Protein AF-A0A2V8M1L9-F1 (afdb_monomer)

Solvent-accessible surface area (backbone atoms only — not comparable to full-atom values): 5975 Å² total; per-residue (Å²): 138,75,87,83,49,59,67,62,50,42,46,69,42,89,91,28,46,74,72,51,32,50,48,53,49,37,31,73,76,69,74,45,43,74,71,55,57,53,48,45,72,76,50,48,70,48,37,56,60,42,51,75,37,63,77,34,46,73,70,51,37,50,45,41,30,73,77,68,66,35,52,38,66,68,51,45,44,54,38,47,73,72,54,45,43,76,70,38,90,90,42,49,71,71,40,40,51,44,38,63,76,75,100

Foldseek 3Di:
DCPDQQLVVQCVPVPRDPVNSVQVVCCVPVVGDPVRVVVCVLQPVQLVVLCVQVLDDPVNSCCCCPPVVDRHPVSVQVCLVVVNQVVDPPRDPVSSVSRNVVD

pLDDT: mean 87.1, std 8.88, range [42.0, 94.06]

Mean predicted aligned error: 6.8 Å

Sequence (103 aa):
MVDQDGVAGLQEIPGVGKAIAGKIVELLEQGTFDAWEKLTAETPETVLDLLELPG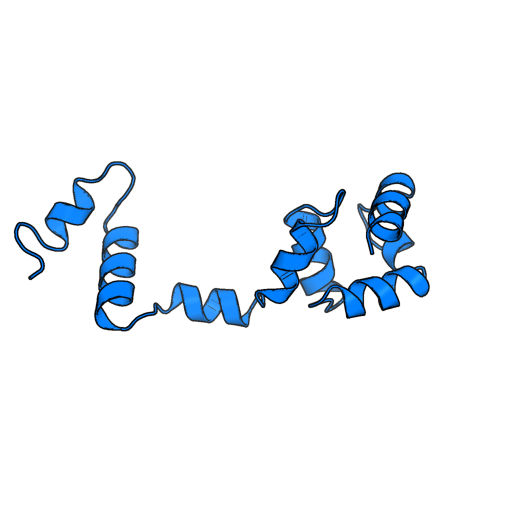VGPKTAAMLHQKFKIASLDELRKFAKGGGLEMVDGIGAKTAERIKRHL

Structure (mmCIF, N/CA/C/O backbone):
data_AF-A0A2V8M1L9-F1
#
_entry.id   AF-A0A2V8M1L9-F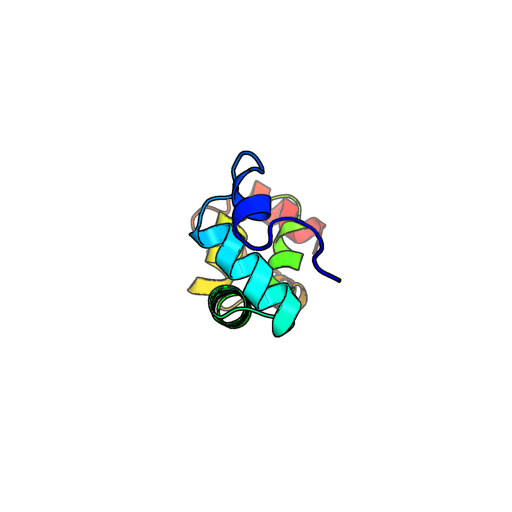1
#
loop_
_atom_site.group_PDB
_atom_site.id
_atom_site.type_symbol
_atom_site.label_atom_id
_atom_site.label_alt_id
_atom_site.label_comp_id
_atom_site.label_asym_id
_atom_site.label_entity_id
_atom_site.label_seq_id
_atom_site.pdbx_PDB_ins_code
_atom_site.Cartn_x
_atom_site.Cartn_y
_atom_site.Cartn_z
_atom_site.occupancy
_atom_site.B_iso_or_equiv
_atom_site.auth_seq_id
_atom_site.auth_comp_id
_atom_site.auth_asym_id
_atom_site.auth_atom_id
_atom_site.pdbx_PDB_model_num
ATOM 1 N N . MET A 1 1 ? -22.376 -11.003 22.589 1.00 42.00 1 MET A N 1
ATOM 2 C CA . MET A 1 1 ? -21.376 -11.138 23.664 1.00 42.00 1 MET A CA 1
ATOM 3 C C . MET A 1 1 ? -20.150 -10.341 23.233 1.00 42.00 1 MET A C 1
ATOM 5 O O . MET A 1 1 ? -19.287 -10.871 22.547 1.00 42.00 1 MET A O 1
ATOM 9 N N . VAL A 1 2 ? -20.162 -9.035 23.517 1.00 43.91 2 VAL A N 1
ATOM 10 C CA . VAL A 1 2 ? -18.980 -8.151 23.491 1.00 43.91 2 VAL A CA 1
ATOM 11 C C . VAL A 1 2 ? -18.848 -7.673 24.936 1.00 43.91 2 VAL A C 1
ATOM 13 O O . VAL A 1 2 ? -19.168 -6.542 25.282 1.00 43.91 2 VAL A O 1
ATOM 16 N N . ASP A 1 3 ? -18.562 -8.619 25.823 1.00 49.62 3 ASP A N 1
ATOM 17 C CA . ASP A 1 3 ? -18.608 -8.408 27.264 1.00 49.62 3 ASP A CA 1
ATOM 18 C C . ASP A 1 3 ? -17.236 -7.933 27.743 1.00 49.62 3 ASP A C 1
ATOM 20 O O . ASP A 1 3 ? -16.311 -8.729 27.872 1.00 49.62 3 ASP A O 1
ATOM 24 N N . GLN A 1 4 ? -17.092 -6.617 27.925 1.00 56.09 4 GLN A N 1
ATOM 25 C CA . GLN A 1 4 ? -17.113 -5.980 29.256 1.00 56.09 4 GLN A CA 1
ATOM 26 C C . GLN A 1 4 ? -16.936 -4.448 29.168 1.00 56.09 4 GLN A C 1
ATOM 28 O O . GLN A 1 4 ? -17.505 -3.762 30.004 1.00 56.09 4 GLN A O 1
ATOM 33 N N . ASP A 1 5 ? -16.347 -3.895 28.093 1.00 64.56 5 ASP A N 1
ATOM 34 C CA . ASP A 1 5 ? -16.129 -2.431 27.972 1.00 64.56 5 ASP A CA 1
ATOM 35 C C . ASP A 1 5 ? -16.367 -1.826 26.564 1.00 64.56 5 ASP A C 1
ATOM 37 O O . ASP A 1 5 ? -16.144 -0.633 26.336 1.00 64.56 5 ASP A O 1
ATOM 41 N N . GLY A 1 6 ? -16.835 -2.611 25.584 1.00 79.62 6 GLY A N 1
ATOM 42 C CA . GLY A 1 6 ? -17.155 -2.122 24.231 1.00 79.62 6 GLY A CA 1
ATOM 43 C C . GLY A 1 6 ? -16.008 -1.342 23.562 1.00 79.62 6 GLY A C 1
ATOM 44 O O . GLY A 1 6 ? -14.850 -1.753 23.597 1.00 79.62 6 GLY A O 1
ATOM 45 N N . VAL A 1 7 ? -16.313 -0.188 22.955 1.00 81.88 7 VAL A N 1
ATOM 46 C CA . VAL A 1 7 ? -15.302 0.706 22.346 1.00 81.88 7 VAL A CA 1
ATOM 47 C C . VAL A 1 7 ? -14.276 1.208 23.367 1.00 81.88 7 VAL A C 1
ATOM 49 O O . VAL A 1 7 ? -13.131 1.452 22.989 1.00 81.88 7 VAL A O 1
ATOM 52 N N . ALA A 1 8 ? -14.657 1.368 24.639 1.00 84.00 8 ALA A N 1
ATOM 53 C CA . ALA A 1 8 ? -13.739 1.833 25.676 1.00 84.00 8 ALA A CA 1
ATOM 54 C C . ALA A 1 8 ? -12.656 0.783 25.960 1.00 84.00 8 ALA A C 1
ATOM 56 O O . ALA A 1 8 ? -11.481 1.133 25.976 1.00 84.00 8 ALA A O 1
ATOM 57 N N . GLY A 1 9 ? -13.026 -0.499 26.030 1.00 88.81 9 GLY A N 1
ATOM 58 C CA . GLY A 1 9 ? -12.065 -1.597 26.189 1.00 88.81 9 GLY A CA 1
ATOM 59 C C . GLY A 1 9 ? -11.095 -1.717 25.012 1.00 88.81 9 GLY A C 1
ATOM 60 O O . GLY A 1 9 ? -9.906 -1.957 25.200 1.00 88.81 9 GLY A O 1
ATOM 61 N N . LEU A 1 10 ? -11.563 -1.462 23.781 1.00 88.31 10 LEU A N 1
ATOM 62 C CA . LEU A 1 10 ? -10.668 -1.398 22.618 1.00 88.31 10 LEU A CA 1
ATOM 63 C C . LEU A 1 10 ? -9.622 -0.286 22.761 1.00 88.31 10 LEU A C 1
ATOM 65 O O . LEU A 1 10 ? -8.489 -0.464 22.326 1.00 88.31 10 LEU A O 1
ATOM 69 N N . GLN A 1 11 ? -9.985 0.846 23.366 1.00 89.88 11 GLN A N 1
ATOM 70 C CA . GLN A 1 11 ? -9.089 1.993 23.536 1.00 89.88 11 GLN A CA 1
ATOM 71 C C . GLN A 1 11 ? -8.049 1.811 24.648 1.00 89.88 11 GLN A C 1
ATOM 73 O O . GLN A 1 11 ? -7.084 2.572 24.698 1.00 89.88 11 GLN A O 1
ATOM 78 N N . GLU A 1 12 ? -8.203 0.809 25.514 1.00 92.19 12 GLU A N 1
ATOM 79 C CA . GLU A 1 12 ? -7.177 0.454 26.499 1.00 92.19 12 GLU A CA 1
ATOM 80 C C . GLU A 1 12 ? -5.989 -0.284 25.864 1.00 92.19 12 GLU A C 1
ATOM 82 O O . GLU A 1 12 ? -4.903 -0.336 26.445 1.00 92.19 12 GLU A O 1
ATOM 87 N N . ILE A 1 13 ? -6.159 -0.824 24.650 1.00 92.62 13 ILE A N 1
ATOM 88 C CA . ILE A 1 13 ? -5.086 -1.500 23.920 1.00 92.62 13 ILE A CA 1
ATOM 89 C C . ILE A 1 13 ? -4.054 -0.453 23.462 1.00 92.62 13 ILE A C 1
ATOM 91 O O . ILE A 1 13 ? -4.393 0.458 22.696 1.00 92.62 13 ILE A O 1
ATOM 95 N N . PRO A 1 14 ? -2.768 -0.580 23.849 1.00 93.38 14 PRO A N 1
ATOM 96 C CA . PRO A 1 14 ? -1.727 0.338 23.406 1.00 93.38 14 PRO A CA 1
ATOM 97 C C . PRO A 1 14 ? -1.662 0.431 21.877 1.00 93.38 14 PRO A C 1
ATOM 99 O O . PRO A 1 14 ? -1.503 -0.570 21.182 1.00 93.38 14 PRO A O 1
ATOM 102 N N . GLY A 1 15 ? -1.775 1.652 21.352 1.00 92.00 15 GLY A N 1
ATOM 103 C CA . GLY A 1 15 ? -1.797 1.916 19.910 1.00 92.00 15 GLY A CA 1
ATOM 104 C C . GLY A 1 15 ? -3.191 1.920 19.275 1.00 92.00 15 GLY A C 1
ATOM 105 O O . GLY A 1 15 ? -3.303 2.310 18.114 1.00 92.00 15 GLY A O 1
ATOM 106 N N . VAL A 1 16 ? -4.256 1.579 20.009 1.00 93.12 16 VAL A N 1
ATOM 107 C CA . VAL A 1 16 ? -5.644 1.627 19.524 1.00 93.12 16 VAL A CA 1
ATOM 108 C C . VAL A 1 16 ? -6.331 2.897 20.027 1.00 93.12 16 VAL A C 1
ATOM 110 O O . VAL A 1 16 ? -6.875 2.967 21.119 1.00 93.12 16 VAL A O 1
ATOM 113 N N . GLY A 1 17 ? -6.316 3.942 19.201 1.00 91.62 17 GLY A N 1
ATOM 114 C CA . GLY A 1 17 ? -7.092 5.159 19.457 1.00 91.62 17 GLY A CA 1
ATOM 115 C C . GLY A 1 17 ? -8.533 5.064 18.947 1.00 91.62 17 GLY A C 1
ATOM 116 O O . GLY A 1 17 ? -8.918 4.099 18.285 1.00 91.62 17 GLY A O 1
ATOM 117 N N . LYS A 1 18 ? -9.312 6.136 19.146 1.00 91.31 18 LYS A N 1
ATOM 118 C CA . LYS A 1 18 ? -10.713 6.251 18.687 1.00 91.31 18 LYS A CA 1
ATOM 119 C C . LYS A 1 18 ? -10.921 5.843 17.222 1.00 91.31 18 LYS A C 1
ATOM 121 O O . LYS A 1 18 ? -11.900 5.177 16.910 1.00 91.31 18 LYS A O 1
ATOM 126 N N . ALA A 1 19 ? -9.997 6.218 16.336 1.00 91.88 19 ALA A N 1
ATOM 127 C CA . ALA A 1 19 ? -10.088 5.903 14.911 1.00 91.88 19 ALA A CA 1
ATOM 128 C C . ALA A 1 19 ? -9.924 4.404 14.607 1.00 91.88 19 ALA A C 1
ATOM 130 O O . ALA A 1 19 ? -10.599 3.884 13.726 1.00 91.88 19 ALA A O 1
ATOM 131 N N . ILE A 1 20 ? -9.031 3.710 15.319 1.00 92.75 20 ILE A N 1
ATOM 132 C CA . ILE A 1 20 ? -8.802 2.272 15.122 1.00 92.75 20 ILE A CA 1
ATOM 133 C C . ILE A 1 20 ? -9.926 1.484 15.792 1.00 92.75 20 ILE A C 1
ATOM 135 O O . ILE A 1 20 ? -10.478 0.585 15.171 1.00 92.75 20 ILE A O 1
ATOM 139 N N . ALA A 1 21 ? -10.332 1.880 17.003 1.00 93.50 21 ALA A N 1
ATOM 140 C CA . ALA A 1 21 ? -11.465 1.276 17.696 1.00 93.50 21 ALA A CA 1
ATOM 141 C C . ALA A 1 21 ? -12.761 1.364 16.868 1.00 93.50 21 ALA A C 1
ATOM 143 O O . ALA A 1 21 ? -13.477 0.375 16.764 1.00 9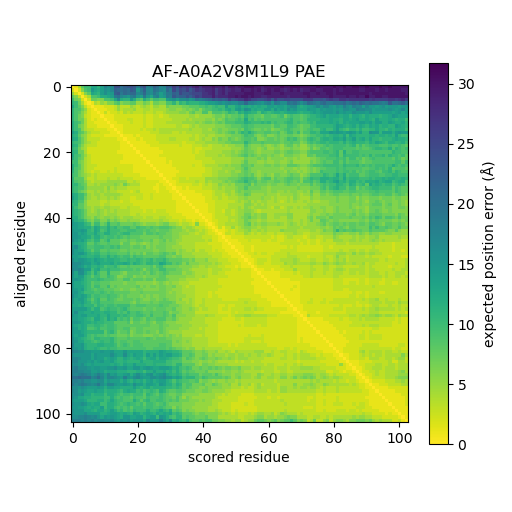3.50 21 ALA A O 1
ATOM 144 N N . GLY A 1 22 ? -13.023 2.508 16.220 1.00 91.50 22 GLY A N 1
ATOM 145 C CA . GLY A 1 22 ? -14.165 2.668 15.312 1.00 91.50 22 GLY A CA 1
ATOM 146 C C . GLY A 1 22 ? -14.131 1.687 14.138 1.00 91.50 22 GLY A C 1
ATOM 147 O O . GLY A 1 22 ? -15.097 0.967 13.923 1.00 91.50 22 GLY A O 1
ATOM 148 N N . LYS A 1 23 ? -12.984 1.572 13.454 1.00 92.62 23 LYS A N 1
ATOM 149 C CA . LYS A 1 23 ? -12.810 0.612 12.349 1.00 92.62 23 LYS A CA 1
ATOM 150 C C . LYS A 1 23 ? -12.963 -0.842 12.792 1.00 92.62 23 LYS A C 1
ATOM 152 O O . LYS A 1 23 ? -13.480 -1.648 12.033 1.00 92.62 23 LYS A O 1
ATOM 157 N N . ILE A 1 24 ? -12.505 -1.188 13.999 1.00 92.12 24 ILE A N 1
ATOM 158 C CA . ILE A 1 24 ? -12.676 -2.537 14.555 1.00 92.12 24 ILE A CA 1
ATOM 159 C C . ILE A 1 24 ? -14.164 -2.838 14.763 1.00 92.12 24 ILE A C 1
ATOM 161 O O . ILE A 1 24 ? -14.602 -3.932 14.427 1.00 92.12 24 ILE A O 1
ATOM 165 N N . VAL A 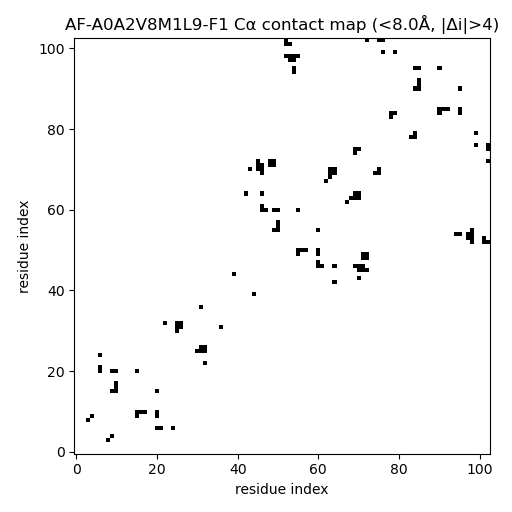1 25 ? -14.943 -1.884 15.279 1.00 91.88 25 VAL A N 1
ATOM 166 C CA . VAL A 1 25 ? -16.394 -2.061 15.444 1.00 91.88 25 VAL A CA 1
ATOM 167 C C . VAL A 1 25 ? -17.093 -2.206 14.096 1.00 91.88 25 VAL A C 1
ATOM 169 O O . VAL A 1 25 ? -17.809 -3.184 13.913 1.00 91.88 25 VAL A O 1
ATOM 172 N N . GLU A 1 26 ? -16.828 -1.310 13.139 1.00 91.56 26 GLU A N 1
ATOM 173 C CA . GLU A 1 26 ? -17.377 -1.404 11.775 1.00 91.56 26 GLU A CA 1
ATOM 174 C C . GLU A 1 26 ? -17.059 -2.770 11.146 1.00 91.56 26 GLU A C 1
ATOM 176 O O . GLU A 1 26 ? -17.949 -3.452 10.640 1.00 91.56 26 GLU A O 1
ATOM 181 N N . LEU A 1 27 ? -15.814 -3.236 11.288 1.00 92.94 27 LEU A N 1
ATOM 182 C CA . LEU A 1 27 ? -15.390 -4.546 10.802 1.00 92.94 27 LEU A CA 1
ATOM 183 C C . LEU A 1 27 ? -16.150 -5.704 11.473 1.00 92.94 27 LEU A C 1
ATOM 185 O O . LEU A 1 27 ? -16.507 -6.662 10.793 1.00 92.94 27 LEU A O 1
ATOM 189 N N . LEU A 1 28 ? -16.401 -5.640 12.784 1.00 91.62 28 LEU A N 1
ATOM 190 C CA . LEU A 1 28 ? -17.136 -6.681 13.515 1.00 91.62 28 LEU A CA 1
ATOM 191 C C . LEU A 1 28 ? -18.636 -6.692 13.185 1.00 91.62 28 LEU A C 1
ATOM 193 O O . LEU A 1 28 ? -19.245 -7.760 13.179 1.00 91.62 28 LEU A O 1
ATOM 197 N N . GLU A 1 29 ? -19.232 -5.526 12.932 1.00 91.44 29 GLU A N 1
ATOM 198 C CA . GLU A 1 29 ? -20.668 -5.382 12.669 1.00 91.44 29 GLU A CA 1
ATOM 199 C C . GLU A 1 29 ? -21.027 -5.614 11.198 1.00 91.44 29 GLU A C 1
ATOM 201 O O . GLU A 1 29 ? -22.034 -6.254 10.895 1.00 91.44 29 GLU A O 1
ATOM 206 N N . GLN A 1 30 ? -20.212 -5.092 10.282 1.00 92.56 30 GLN A N 1
ATOM 207 C CA . GLN A 1 30 ? -20.499 -5.044 8.846 1.00 92.56 30 GLN A CA 1
ATOM 208 C C . GLN A 1 30 ? -19.615 -5.998 8.032 1.00 92.56 30 GLN A C 1
ATOM 210 O O . GLN A 1 30 ? -19.890 -6.235 6.858 1.00 92.56 30 GLN A O 1
ATOM 215 N N . GLY A 1 31 ? -18.546 -6.536 8.627 1.00 93.56 31 GLY A N 1
ATOM 216 C CA . GLY A 1 31 ? -17.546 -7.350 7.931 1.00 93.56 31 GLY A CA 1
ATOM 217 C C . GLY A 1 31 ? -16.553 -6.541 7.086 1.00 93.56 31 GLY A C 1
ATOM 218 O O . GLY A 1 31 ? -15.661 -7.127 6.478 1.00 93.56 31 GLY A O 1
ATOM 219 N N . THR A 1 32 ? -16.684 -5.211 7.040 1.00 93.62 32 THR A N 1
ATOM 220 C CA . THR A 1 32 ? -15.834 -4.292 6.266 1.00 93.62 32 THR A CA 1
ATOM 221 C C . THR A 1 32 ? -15.885 -2.877 6.862 1.00 93.62 32 THR A C 1
ATOM 223 O O . THR A 1 32 ? -16.618 -2.637 7.816 1.00 93.62 32 THR A O 1
ATOM 226 N N . PHE A 1 33 ? -15.105 -1.942 6.316 1.00 94.06 33 PHE A N 1
ATOM 227 C CA . PHE A 1 33 ? -15.166 -0.516 6.650 1.00 94.06 33 PHE A CA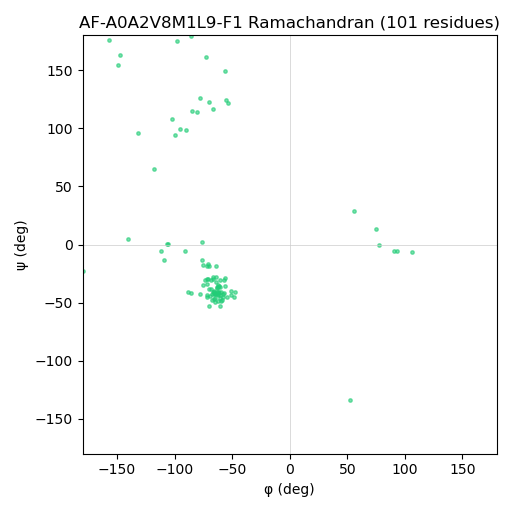 1
ATOM 228 C C . PHE A 1 33 ? -14.775 0.352 5.446 1.00 94.06 33 PHE A C 1
ATOM 230 O O . PHE A 1 33 ? -13.981 -0.056 4.599 1.00 94.06 33 PHE A O 1
ATOM 237 N N . ASP A 1 34 ? -15.255 1.594 5.405 1.00 90.94 34 ASP A N 1
ATOM 238 C CA . ASP A 1 34 ? -15.095 2.531 4.279 1.00 90.94 34 ASP A CA 1
ATOM 239 C C . ASP A 1 34 ? -13.658 2.647 3.748 1.00 90.94 34 ASP A C 1
ATOM 241 O O . ASP A 1 34 ? -13.404 2.693 2.543 1.00 90.94 34 ASP A O 1
ATOM 245 N N . ALA A 1 35 ? -12.691 2.759 4.663 1.00 89.94 35 ALA A N 1
ATOM 246 C CA . ALA A 1 35 ? -11.292 2.912 4.284 1.00 89.94 35 ALA A CA 1
ATOM 247 C C . ALA A 1 35 ? -10.707 1.620 3.689 1.00 89.94 35 ALA A C 1
ATOM 249 O O . ALA A 1 35 ? -9.823 1.711 2.845 1.00 89.94 35 ALA A O 1
ATOM 250 N N . TRP A 1 36 ? -11.196 0.443 4.092 1.00 91.25 36 TRP A N 1
ATOM 251 C CA . TRP A 1 36 ? -10.808 -0.835 3.492 1.00 91.25 36 TRP A CA 1
ATOM 252 C C . TRP A 1 36 ? -11.323 -0.934 2.060 1.00 91.25 36 TRP A C 1
ATOM 254 O O . TRP A 1 36 ? -10.545 -1.217 1.152 1.00 91.25 36 TRP A O 1
ATOM 264 N N . GLU A 1 37 ? -12.601 -0.622 1.840 1.00 91.31 37 GLU A N 1
ATOM 265 C CA . GLU A 1 37 ? -13.211 -0.693 0.508 1.00 91.31 37 GLU A CA 1
ATOM 266 C C . GLU A 1 37 ? -12.548 0.272 -0.477 1.00 91.31 37 GLU A C 1
ATOM 268 O O . GLU A 1 37 ? -12.222 -0.108 -1.600 1.00 91.31 37 GLU A O 1
ATOM 273 N N . LYS A 1 38 ? -12.271 1.508 -0.046 1.00 90.44 38 LYS A N 1
ATOM 274 C CA . LYS A 1 38 ? -11.578 2.498 -0.886 1.00 90.44 38 LYS A CA 1
ATOM 275 C C . LYS A 1 38 ? -10.169 2.030 -1.253 1.00 90.44 38 LYS A C 1
ATOM 277 O O . LYS A 1 38 ? -9.819 2.020 -2.429 1.00 90.44 38 LYS A O 1
ATOM 282 N N . LEU A 1 39 ? -9.386 1.577 -0.271 1.00 87.81 39 LEU A N 1
ATOM 283 C CA . LEU A 1 39 ? -8.002 1.157 -0.507 1.00 87.81 39 LEU A CA 1
ATOM 284 C C . LEU A 1 39 ? -7.902 -0.102 -1.373 1.00 87.81 39 LEU A C 1
ATOM 286 O O . LEU A 1 39 ? -7.044 -0.158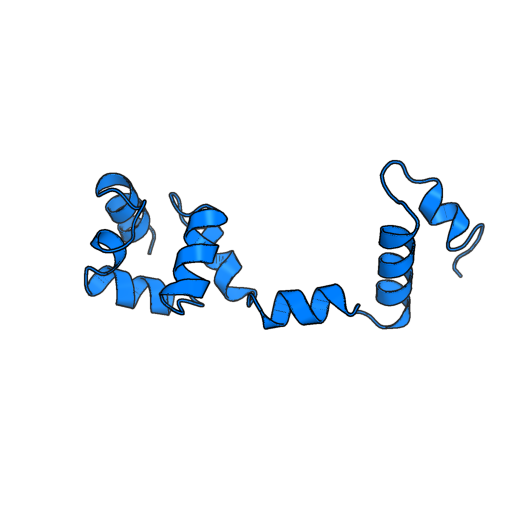 -2.250 1.00 87.81 39 LEU A O 1
ATOM 290 N N . THR A 1 40 ? -8.772 -1.089 -1.155 1.00 85.06 40 THR A N 1
ATOM 291 C CA . THR A 1 40 ? -8.784 -2.328 -1.953 1.00 85.06 40 THR A CA 1
ATOM 292 C C . THR A 1 40 ? -9.305 -2.106 -3.372 1.00 85.06 40 THR A C 1
ATOM 294 O O . THR A 1 40 ? -8.840 -2.767 -4.299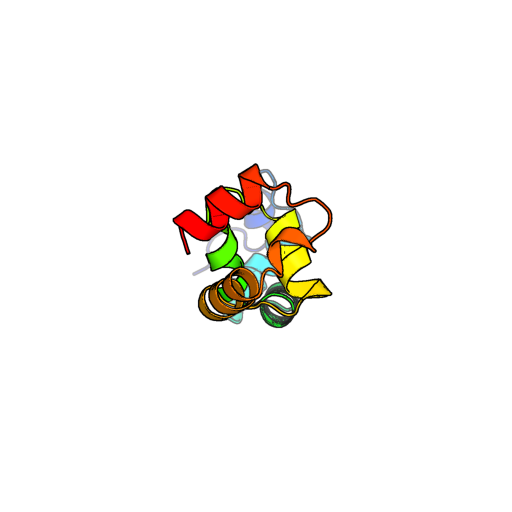 1.00 85.06 40 THR A O 1
ATOM 297 N N . ALA A 1 41 ? -10.200 -1.133 -3.578 1.00 85.00 41 ALA A N 1
ATOM 298 C CA . ALA A 1 41 ? -10.601 -0.701 -4.915 1.00 85.00 41 ALA A CA 1
ATOM 299 C C . ALA A 1 41 ? -9.475 0.050 -5.651 1.00 85.00 41 ALA A C 1
ATOM 301 O O . ALA A 1 41 ? -9.303 -0.120 -6.857 1.00 85.00 41 ALA A O 1
ATOM 302 N N . GLU A 1 42 ? -8.707 0.882 -4.941 1.00 84.25 42 GLU A N 1
ATOM 303 C CA . GLU A 1 42 ? -7.588 1.637 -5.516 1.00 84.25 42 GLU A CA 1
ATOM 304 C C . GLU A 1 42 ? -6.347 0.776 -5.775 1.00 84.25 42 GLU A C 1
ATOM 306 O O . GLU A 1 42 ? -5.605 1.038 -6.720 1.00 84.25 42 GLU A O 1
ATOM 311 N N . THR A 1 43 ? -6.084 -0.214 -4.923 1.00 84.25 43 THR A N 1
ATOM 312 C CA . THR A 1 43 ? -4.950 -1.139 -5.035 1.00 84.25 43 THR A CA 1
ATOM 313 C C . THR A 1 43 ? -5.463 -2.568 -4.869 1.00 84.25 43 THR A C 1
ATOM 315 O O . THR A 1 43 ? -5.603 -3.035 -3.737 1.00 84.25 43 THR A O 1
ATOM 318 N N . PRO A 1 44 ? -5.733 -3.269 -5.986 1.00 81.50 44 PRO A N 1
ATOM 319 C CA . PRO A 1 44 ? -6.165 -4.659 -5.952 1.00 81.50 44 PRO A CA 1
ATOM 320 C C . PRO A 1 44 ? -5.166 -5.546 -5.207 1.00 81.50 44 PRO A C 1
ATOM 322 O O . PRO A 1 44 ? -3.957 -5.321 -5.283 1.00 81.50 44 PRO A O 1
ATOM 325 N N . GLU A 1 45 ? -5.649 -6.605 -4.556 1.00 81.62 45 GLU A N 1
ATOM 326 C CA . GLU A 1 45 ? -4.789 -7.563 -3.842 1.00 81.62 45 GLU A CA 1
ATOM 327 C C . GLU A 1 45 ? -3.730 -8.193 -4.755 1.00 81.62 45 GLU A C 1
ATOM 329 O O . GLU A 1 45 ? -2.607 -8.422 -4.327 1.00 81.62 45 GLU A O 1
ATOM 334 N N . THR A 1 46 ? -4.023 -8.345 -6.046 1.00 84.50 46 THR A N 1
ATOM 335 C CA . THR A 1 46 ? -3.076 -8.849 -7.051 1.00 84.50 46 THR A CA 1
ATOM 336 C C . THR A 1 46 ? -1.852 -7.940 -7.259 1.00 84.50 46 THR A C 1
ATOM 338 O O . THR A 1 46 ? -0.822 -8.371 -7.778 1.00 84.50 46 THR A O 1
ATOM 341 N N . VAL A 1 47 ? -1.922 -6.670 -6.838 1.00 86.25 47 VAL A N 1
ATOM 342 C CA . VAL A 1 47 ? -0.758 -5.767 -6.776 1.00 86.25 47 VAL A CA 1
ATOM 343 C C . VAL A 1 47 ? 0.161 -6.148 -5.615 1.00 86.25 47 VAL A C 1
ATOM 345 O O . VAL A 1 47 ? 1.373 -5.942 -5.702 1.00 86.25 47 VAL A O 1
ATOM 348 N N . LEU A 1 48 ? -0.390 -6.703 -4.533 1.00 87.19 48 LEU A N 1
ATOM 349 C CA . LEU A 1 48 ? 0.389 -7.170 -3.388 1.00 87.19 48 LEU A CA 1
ATOM 350 C C . LEU A 1 48 ? 1.225 -8.399 -3.752 1.00 87.19 48 LEU A C 1
ATOM 352 O O . LEU A 1 48 ? 2.348 -8.495 -3.264 1.00 87.19 48 LEU A O 1
ATOM 356 N N . ASP A 1 49 ? 0.769 -9.241 -4.686 1.00 89.44 49 ASP A N 1
ATOM 357 C CA . ASP A 1 49 ? 1.557 -10.361 -5.235 1.00 89.44 49 ASP A CA 1
ATOM 358 C C . ASP A 1 49 ? 2.894 -9.883 -5.826 1.00 89.44 49 ASP A C 1
ATOM 360 O O . ASP A 1 49 ? 3.906 -10.584 -5.801 1.00 89.44 49 ASP A O 1
ATOM 364 N N . LEU A 1 50 ? 2.949 -8.640 -6.324 1.00 88.19 50 LEU A N 1
ATOM 365 C CA . LEU A 1 50 ? 4.193 -8.064 -6.833 1.00 88.19 50 LEU A CA 1
ATOM 366 C C . LEU A 1 50 ? 5.248 -7.913 -5.729 1.00 88.19 50 LEU A C 1
ATOM 368 O O . LEU A 1 50 ? 6.437 -7.943 -6.036 1.00 88.19 50 LEU A O 1
ATOM 372 N N . LEU A 1 51 ? 4.843 -7.744 -4.465 1.00 88.94 51 LEU A N 1
ATOM 373 C CA . LEU A 1 51 ? 5.747 -7.594 -3.317 1.00 88.94 51 LEU A CA 1
ATOM 374 C C . LEU A 1 51 ? 6.479 -8.891 -2.968 1.00 88.94 51 LEU A C 1
ATOM 376 O O . LEU A 1 51 ? 7.511 -8.838 -2.299 1.00 88.94 51 LEU A O 1
ATOM 380 N N . GLU A 1 52 ? 5.984 -10.039 -3.431 1.00 88.19 52 GLU A N 1
ATOM 381 C CA . GLU A 1 52 ? 6.670 -11.322 -3.264 1.00 88.19 52 GLU A CA 1
ATOM 382 C C . GLU A 1 52 ? 7.920 -11.417 -4.153 1.00 88.19 52 GLU A C 1
ATOM 384 O O . GLU A 1 52 ? 8.827 -12.215 -3.894 1.00 88.19 52 GLU A O 1
ATOM 389 N N . LEU A 1 53 ? 8.020 -10.569 -5.185 1.00 88.00 53 LEU A N 1
ATOM 390 C CA . LEU A 1 53 ? 9.146 -10.580 -6.105 1.00 88.00 53 LEU A CA 1
ATOM 391 C C . LEU A 1 53 ? 10.385 -9.900 -5.500 1.00 88.00 53 LEU A C 1
ATOM 393 O O . LEU A 1 53 ? 10.368 -8.715 -5.145 1.00 88.00 53 LEU A O 1
ATOM 397 N N . PRO A 1 54 ? 11.542 -10.582 -5.478 1.00 84.81 54 PRO A N 1
ATOM 398 C CA . PRO A 1 54 ? 12.762 -10.007 -4.939 1.00 84.81 54 PRO A CA 1
ATOM 399 C C . PRO A 1 54 ? 13.245 -8.833 -5.797 1.00 84.81 54 PRO A C 1
ATOM 401 O O . PRO A 1 54 ? 13.669 -8.994 -6.941 1.00 84.81 54 PRO A O 1
ATOM 404 N N . GLY A 1 55 ? 13.271 -7.645 -5.193 1.00 83.94 55 GLY A N 1
ATOM 405 C CA . GLY A 1 55 ? 13.602 -6.389 -5.874 1.00 83.94 55 GLY A CA 1
ATOM 406 C C . GLY A 1 55 ? 12.389 -5.493 -6.132 1.00 83.94 55 GLY A C 1
ATOM 407 O O . GLY A 1 55 ? 12.575 -4.342 -6.528 1.00 83.94 55 GLY A O 1
ATOM 408 N N . VAL A 1 56 ? 11.177 -5.974 -5.846 1.00 88.69 56 VAL A N 1
ATOM 409 C CA . VAL A 1 56 ? 9.955 -5.170 -5.831 1.00 88.69 56 VAL A CA 1
ATOM 410 C C . VAL A 1 56 ? 9.586 -4.862 -4.382 1.00 88.69 56 VAL A C 1
ATOM 412 O O . VAL A 1 56 ? 9.173 -5.726 -3.624 1.00 88.69 56 VAL A O 1
ATOM 415 N N . GLY A 1 57 ? 9.772 -3.605 -3.980 1.00 87.38 57 GLY A N 1
ATOM 416 C CA . GLY A 1 57 ? 9.257 -3.099 -2.705 1.00 87.38 57 GLY A CA 1
ATOM 417 C C . GLY A 1 57 ? 7.932 -2.347 -2.881 1.00 87.38 57 GLY A C 1
ATOM 418 O O . GLY A 1 57 ? 7.550 -2.059 -4.020 1.00 87.38 57 GLY A O 1
ATOM 419 N N . PRO A 1 58 ? 7.288 -1.908 -1.781 1.00 88.69 58 PRO A N 1
ATOM 420 C CA . PRO A 1 58 ? 6.012 -1.182 -1.815 1.00 88.69 58 PRO A CA 1
ATOM 421 C C . PRO A 1 58 ? 6.004 0.016 -2.767 1.00 88.69 58 PRO A C 1
ATOM 423 O O . PRO A 1 58 ? 5.060 0.220 -3.523 1.00 88.69 58 PRO A O 1
ATOM 426 N N . LYS A 1 59 ? 7.105 0.774 -2.807 1.00 87.44 59 LYS A N 1
ATO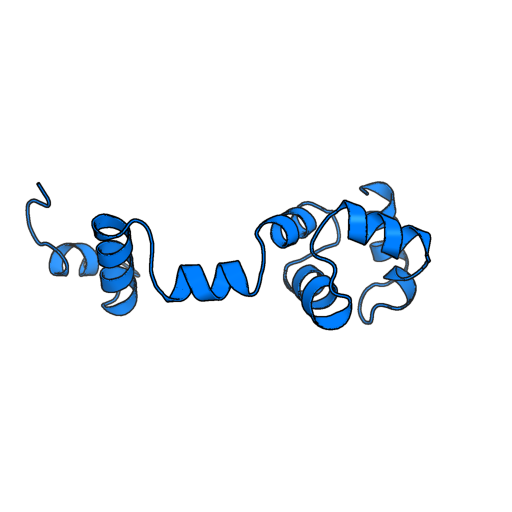M 427 C CA . LYS A 1 59 ? 7.255 1.923 -3.707 1.00 87.44 59 LYS A CA 1
ATOM 428 C C . LYS A 1 59 ? 7.283 1.518 -5.185 1.00 87.44 59 LYS A C 1
ATOM 430 O O . LYS A 1 59 ? 6.703 2.209 -6.017 1.00 87.44 59 LYS A O 1
ATOM 435 N N . THR A 1 60 ? 7.965 0.422 -5.509 1.00 88.50 60 THR A N 1
ATOM 436 C CA . THR A 1 60 ? 8.072 -0.084 -6.883 1.00 88.50 60 THR A CA 1
ATOM 437 C C . THR A 1 60 ? 6.748 -0.688 -7.333 1.00 88.50 60 THR A C 1
ATOM 439 O O . THR A 1 60 ? 6.291 -0.357 -8.420 1.00 88.50 60 THR A O 1
ATOM 442 N N . ALA A 1 61 ? 6.097 -1.496 -6.490 1.00 89.62 61 ALA A N 1
ATOM 443 C CA . ALA A 1 61 ? 4.774 -2.052 -6.775 1.00 89.62 61 ALA A CA 1
ATOM 444 C C . ALA A 1 61 ? 3.740 -0.939 -7.011 1.00 89.62 61 ALA A C 1
ATOM 446 O O . ALA A 1 61 ? 3.070 -0.931 -8.042 1.00 89.62 61 ALA A O 1
ATOM 447 N N . ALA A 1 62 ? 3.698 0.069 -6.130 1.00 88.31 62 ALA A N 1
ATOM 448 C CA . ALA A 1 62 ? 2.828 1.230 -6.301 1.00 88.31 62 ALA A CA 1
ATOM 449 C C . ALA A 1 62 ? 3.123 1.988 -7.604 1.00 88.31 62 ALA A C 1
ATOM 451 O O . ALA A 1 62 ? 2.200 2.394 -8.302 1.00 88.31 62 ALA A O 1
ATOM 452 N N . MET A 1 63 ? 4.396 2.153 -7.976 1.00 89.12 63 MET A N 1
ATOM 453 C CA . MET A 1 63 ? 4.766 2.803 -9.235 1.00 89.12 63 MET A CA 1
ATOM 454 C C . MET A 1 63 ? 4.316 1.998 -10.461 1.00 89.12 63 MET A C 1
ATOM 456 O O . MET A 1 63 ? 3.747 2.578 -11.387 1.00 89.12 63 MET A O 1
ATOM 460 N N . LEU A 1 64 ? 4.562 0.684 -10.468 1.00 89.75 64 LEU A N 1
ATOM 461 C CA . LEU A 1 64 ? 4.144 -0.232 -11.535 1.00 89.75 64 LEU A CA 1
ATOM 462 C C . LEU A 1 64 ? 2.622 -0.193 -11.713 1.00 89.75 64 LEU A C 1
ATOM 464 O O . LEU A 1 64 ? 2.133 -0.071 -12.837 1.00 89.75 64 LEU A O 1
ATOM 468 N N . HIS A 1 65 ? 1.880 -0.180 -10.608 1.00 91.00 65 HIS A N 1
ATOM 469 C CA . HIS A 1 65 ? 0.430 -0.085 -10.644 1.00 91.00 65 HIS A CA 1
ATOM 470 C C . HIS A 1 65 ? -0.068 1.292 -11.100 1.00 91.00 65 HIS A C 1
ATOM 472 O O . HIS A 1 65 ? -0.831 1.406 -12.056 1.00 91.00 65 HIS A O 1
ATOM 478 N N . GLN A 1 66 ? 0.392 2.375 -10.475 1.00 88.56 66 GLN A N 1
ATOM 479 C CA . GLN A 1 66 ? -0.147 3.710 -10.737 1.00 88.56 66 GLN A CA 1
ATOM 480 C C . GLN A 1 66 ? 0.216 4.233 -12.131 1.00 88.56 66 GLN A C 1
ATOM 482 O O . GLN A 1 66 ? -0.662 4.769 -12.816 1.00 88.56 66 GLN A O 1
ATOM 487 N N . LYS A 1 67 ? 1.482 4.070 -12.553 1.00 89.69 67 LYS A N 1
ATOM 488 C CA . LYS A 1 67 ? 1.997 4.612 -13.823 1.00 89.69 67 LYS A CA 1
ATOM 489 C C . LYS A 1 67 ? 1.804 3.667 -15.003 1.00 89.69 67 LYS A C 1
ATOM 491 O O . LYS A 1 67 ? 1.475 4.131 -16.088 1.00 89.69 67 LYS A O 1
ATOM 496 N N . PHE A 1 68 ? 2.019 2.369 -14.797 1.00 90.06 68 PHE A N 1
ATOM 497 C CA . PHE A 1 68 ? 2.024 1.381 -15.880 1.00 90.06 68 PHE A CA 1
ATOM 498 C C . PHE A 1 68 ? 0.780 0.486 -15.879 1.00 90.06 68 PHE A C 1
ATOM 500 O O . PHE A 1 68 ? 0.653 -0.360 -16.758 1.00 90.06 68 PHE A O 1
ATOM 507 N N . LYS A 1 69 ? -0.149 0.698 -14.930 1.00 89.94 69 LYS A N 1
ATOM 508 C CA . LYS A 1 69 ? -1.410 -0.053 -14.788 1.00 89.94 69 LYS A CA 1
ATOM 509 C C . LYS A 1 69 ? -1.208 -1.561 -14.672 1.00 89.94 69 LYS A C 1
ATOM 511 O O . LYS A 1 69 ? -2.085 -2.331 -15.035 1.00 89.94 69 LYS A O 1
ATOM 516 N N . ILE A 1 70 ? -0.063 -1.966 -14.126 1.00 91.19 70 ILE A N 1
ATOM 517 C CA . ILE A 1 70 ? 0.243 -3.366 -13.850 1.00 91.19 70 ILE A CA 1
ATOM 518 C C . ILE A 1 70 ? -0.441 -3.736 -12.539 1.00 91.19 70 ILE A C 1
ATOM 520 O O . ILE A 1 70 ? -0.118 -3.196 -11.480 1.00 91.19 70 ILE A O 1
ATOM 524 N N . ALA A 1 71 ? -1.407 -4.634 -12.620 1.00 88.06 71 ALA A N 1
ATOM 525 C CA . ALA A 1 71 ? -2.178 -5.128 -11.496 1.00 88.06 71 ALA A CA 1
ATOM 526 C C . ALA A 1 71 ? -1.894 -6.601 -11.185 1.00 88.06 71 ALA A C 1
ATOM 528 O O . ALA A 1 71 ? -2.415 -7.088 -10.197 1.00 88.06 71 ALA A O 1
ATOM 529 N N . SER A 1 72 ? -1.094 -7.316 -11.984 1.00 90.44 72 SER A N 1
ATOM 530 C CA . SER A 1 72 ? -0.828 -8.749 -11.781 1.00 90.44 72 SER A CA 1
ATOM 531 C C . SER A 1 72 ? 0.579 -9.178 -12.208 1.00 90.44 72 SER A C 1
ATOM 533 O O . SER A 1 72 ? 1.249 -8.500 -12.996 1.00 90.44 72 SER A O 1
ATOM 535 N N . LEU A 1 73 ? 1.013 -10.355 -11.738 1.00 90.56 73 LEU A N 1
ATOM 536 C CA . LEU A 1 73 ? 2.278 -10.977 -12.151 1.00 90.56 73 LEU A CA 1
ATOM 537 C C . LEU A 1 73 ? 2.326 -11.270 -13.659 1.00 90.56 73 LEU A C 1
ATOM 539 O O . LEU A 1 73 ? 3.367 -11.084 -14.288 1.00 90.56 73 LEU A O 1
ATOM 543 N N . ASP A 1 74 ? 1.206 -11.667 -14.266 1.00 91.00 74 ASP A N 1
ATOM 544 C CA . ASP A 1 74 ? 1.124 -11.921 -15.710 1.00 91.00 74 ASP A CA 1
ATOM 545 C C . ASP A 1 74 ? 1.330 -10.651 -16.542 1.00 91.00 74 ASP A C 1
ATOM 547 O O . ASP A 1 74 ? 2.044 -10.658 -17.553 1.00 91.00 74 ASP A O 1
ATOM 551 N N . GLU A 1 75 ? 0.730 -9.539 -16.121 1.00 92.31 75 GLU A N 1
ATOM 552 C CA . GLU A 1 75 ? 0.946 -8.235 -16.750 1.00 92.31 75 GLU A CA 1
ATOM 553 C C . GLU A 1 75 ? 2.388 -7.772 -16.571 1.00 92.31 75 GLU A C 1
ATOM 555 O O . GLU A 1 75 ? 3.013 -7.331 -17.540 1.00 92.31 75 GLU A O 1
ATOM 560 N N . LEU A 1 76 ? 2.956 -7.958 -15.376 1.00 92.06 76 LEU A N 1
ATOM 561 C CA . LEU A 1 76 ? 4.356 -7.647 -15.115 1.00 92.06 76 LEU A CA 1
ATOM 562 C C . LEU A 1 76 ? 5.292 -8.488 -15.994 1.00 92.06 76 LEU A C 1
ATOM 564 O O . LEU A 1 76 ? 6.252 -7.960 -16.556 1.00 92.06 76 LEU A O 1
ATOM 568 N N . ARG A 1 77 ? 4.994 -9.775 -16.190 1.00 92.00 77 ARG A N 1
ATOM 569 C CA . ARG A 1 77 ? 5.746 -10.678 -17.072 1.00 92.00 77 ARG A CA 1
ATOM 570 C C . ARG A 1 77 ? 5.699 -10.220 -18.528 1.00 92.00 77 ARG A C 1
ATOM 572 O O . ARG A 1 77 ? 6.731 -10.233 -19.203 1.00 92.00 77 ARG A O 1
ATOM 579 N N . LYS A 1 78 ? 4.537 -9.789 -19.027 1.00 93.19 78 LYS A N 1
ATOM 580 C CA . LYS A 1 78 ? 4.404 -9.215 -20.381 1.00 93.19 78 LYS A CA 1
ATOM 581 C C . LYS A 1 78 ? 5.184 -7.907 -20.509 1.00 93.19 78 LYS A C 1
ATOM 583 O O . LYS A 1 78 ? 5.949 -7.745 -21.459 1.00 93.19 78 LYS A O 1
ATOM 588 N N . PHE A 1 79 ? 5.049 -7.021 -19.527 1.00 92.88 79 PHE A N 1
ATOM 589 C CA . PHE A 1 79 ? 5.755 -5.744 -19.474 1.00 92.88 79 PHE A CA 1
ATOM 590 C C . PHE A 1 79 ? 7.280 -5.931 -19.454 1.00 92.88 79 PHE A C 1
ATOM 592 O O . PHE A 1 79 ? 8.007 -5.290 -20.214 1.00 92.88 79 PHE A O 1
ATOM 599 N N . ALA A 1 80 ? 7.769 -6.885 -18.661 1.00 91.62 80 ALA A N 1
ATOM 600 C CA . ALA A 1 80 ? 9.181 -7.233 -18.568 1.00 91.62 80 ALA A CA 1
ATOM 601 C C . ALA A 1 80 ? 9.740 -7.834 -19.867 1.00 91.62 80 ALA A C 1
ATOM 603 O O . ALA A 1 80 ? 10.861 -7.499 -20.257 1.00 91.62 80 ALA A O 1
ATOM 604 N N . LYS A 1 81 ? 8.970 -8.692 -20.554 1.00 89.62 81 LYS A N 1
ATOM 605 C CA . LYS A 1 81 ? 9.345 -9.255 -21.865 1.00 89.62 81 LYS A CA 1
ATOM 606 C C . LYS A 1 81 ? 9.446 -8.186 -22.952 1.00 89.62 81 LYS A C 1
ATOM 608 O O . LYS A 1 81 ? 10.286 -8.311 -23.835 1.00 89.62 81 LYS A O 1
ATOM 613 N N . GLY A 1 82 ? 8.628 -7.139 -22.868 1.00 88.25 82 GLY A N 1
ATOM 614 C CA . GLY A 1 82 ? 8.683 -5.985 -23.768 1.00 88.25 82 GLY A CA 1
ATOM 615 C C . GLY A 1 82 ? 9.824 -5.001 -23.485 1.00 88.25 82 GLY A C 1
ATOM 616 O O . GLY A 1 82 ? 9.893 -3.974 -24.149 1.00 88.25 82 GLY A O 1
ATOM 617 N N . GLY A 1 83 ? 10.691 -5.269 -22.498 1.00 87.31 83 GLY A N 1
ATOM 618 C CA . GLY A 1 83 ? 11.754 -4.344 -22.083 1.00 87.31 83 GLY A CA 1
ATOM 619 C C . GLY A 1 83 ? 11.254 -3.144 -21.269 1.00 87.31 83 GLY A C 1
ATOM 620 O O . GLY A 1 83 ? 11.985 -2.174 -21.087 1.00 87.31 83 GLY A O 1
ATOM 621 N N . GLY A 1 84 ? 10.009 -3.188 -20.781 1.00 88.12 84 GLY A N 1
ATOM 622 C CA . GLY A 1 84 ? 9.399 -2.078 -20.053 1.00 88.12 84 GLY A CA 1
ATOM 623 C C . GLY A 1 84 ? 10.061 -1.802 -18.704 1.00 88.12 84 GLY A C 1
ATOM 624 O O . GLY A 1 84 ? 10.113 -0.652 -18.284 1.00 88.12 84 GLY A O 1
ATOM 625 N N . LEU A 1 85 ? 10.621 -2.826 -18.043 1.00 88.31 85 LEU A N 1
ATOM 626 C CA . LEU A 1 85 ? 11.279 -2.677 -16.736 1.00 88.31 85 LEU A CA 1
ATOM 627 C C . LEU A 1 85 ? 12.494 -1.747 -16.791 1.00 88.31 85 LEU A C 1
ATOM 629 O O . LEU A 1 85 ? 12.737 -1.012 -15.839 1.00 88.31 85 LEU A O 1
ATOM 633 N N . GLU A 1 86 ? 13.232 -1.757 -17.897 1.00 86.75 86 GLU A N 1
ATOM 634 C CA . GLU A 1 86 ? 14.385 -0.886 -18.129 1.00 86.75 86 GLU A CA 1
ATOM 635 C C . GLU A 1 86 ? 14.001 0.583 -18.348 1.00 86.75 86 GLU A C 1
ATOM 637 O O . GLU A 1 86 ? 14.850 1.462 -18.217 1.00 86.75 86 GLU A O 1
ATOM 642 N N . MET A 1 87 ? 12.728 0.854 -18.655 1.00 84.31 87 MET A N 1
ATOM 643 C CA . MET A 1 87 ? 12.181 2.204 -18.814 1.00 84.31 87 MET A CA 1
ATOM 644 C C . MET A 1 87 ? 11.603 2.765 -17.506 1.00 84.31 87 MET A C 1
ATOM 646 O O . MET A 1 87 ? 11.166 3.914 -17.470 1.00 84.31 87 MET A O 1
ATOM 650 N N . VAL A 1 88 ? 11.557 1.966 -16.434 1.00 86.31 88 VAL A N 1
ATOM 651 C CA . VAL A 1 88 ? 10.992 2.394 -15.152 1.00 86.31 88 VAL A CA 1
ATOM 652 C C . VAL A 1 88 ? 12.044 3.139 -14.336 1.00 86.31 88 VAL A C 1
ATOM 654 O O . VAL A 1 88 ? 13.018 2.551 -13.861 1.00 86.31 88 VAL A O 1
ATOM 657 N N . ASP A 1 89 ? 11.800 4.428 -14.094 1.00 82.06 89 ASP A N 1
ATOM 658 C CA . ASP A 1 89 ? 12.635 5.248 -13.216 1.00 82.06 89 ASP A CA 1
ATOM 659 C C . ASP A 1 89 ? 12.801 4.603 -11.832 1.00 82.06 89 ASP A C 1
ATOM 661 O O . ASP A 1 89 ? 11.837 4.369 -11.101 1.00 82.06 89 ASP A O 1
ATOM 665 N N . GLY A 1 90 ? 14.049 4.338 -11.445 1.00 81.50 90 GLY A N 1
ATOM 666 C CA . GLY A 1 90 ? 14.383 3.703 -10.168 1.00 81.50 90 GLY A CA 1
ATOM 667 C C . GLY A 1 90 ? 14.523 2.178 -10.218 1.00 81.50 90 GLY A C 1
ATOM 668 O O . GLY A 1 90 ? 14.981 1.597 -9.233 1.00 81.50 90 GLY A O 1
ATOM 669 N N . ILE A 1 91 ? 14.227 1.526 -11.349 1.00 86.75 91 ILE A N 1
ATOM 670 C CA . ILE A 1 91 ? 14.604 0.127 -11.592 1.00 86.75 91 ILE A CA 1
ATOM 671 C C . ILE A 1 91 ? 15.919 0.101 -12.379 1.00 86.75 91 ILE A C 1
ATOM 673 O O . ILE A 1 91 ? 15.959 0.258 -13.593 1.00 86.75 91 ILE A O 1
ATOM 677 N N . GLY A 1 92 ? 17.030 -0.116 -11.674 1.00 86.50 92 GLY A N 1
ATOM 678 C CA . GLY A 1 92 ? 18.325 -0.345 -12.321 1.00 86.50 92 GLY A CA 1
ATOM 679 C C . GLY A 1 92 ? 18.413 -1.730 -12.974 1.00 86.50 92 GLY A C 1
ATOM 680 O O . GLY A 1 92 ? 17.698 -2.653 -12.583 1.00 86.50 92 GLY A O 1
ATOM 681 N N . ALA A 1 93 ? 19.362 -1.912 -13.899 1.00 87.12 93 ALA A N 1
ATOM 682 C CA . ALA A 1 93 ? 19.549 -3.163 -14.649 1.00 87.12 93 ALA A CA 1
ATOM 683 C C . ALA A 1 93 ? 19.621 -4.419 -13.755 1.00 87.12 93 ALA A C 1
ATOM 685 O O . ALA A 1 93 ? 18.948 -5.410 -14.018 1.00 87.12 93 ALA A O 1
ATOM 686 N N . LYS A 1 94 ? 20.356 -4.355 -12.633 1.00 87.50 94 LYS A N 1
ATOM 687 C CA . LYS A 1 94 ? 20.451 -5.470 -11.670 1.00 87.50 94 LYS A CA 1
ATOM 688 C C . LYS A 1 94 ? 19.107 -5.820 -11.026 1.00 87.50 94 LYS A C 1
ATOM 690 O O . LYS A 1 94 ? 18.830 -6.989 -10.771 1.00 87.50 94 LYS A O 1
ATOM 695 N N . THR A 1 95 ? 18.286 -4.815 -10.732 1.00 88.00 95 THR A N 1
ATOM 696 C CA . THR A 1 95 ? 16.950 -5.017 -10.160 1.00 88.00 95 THR A CA 1
ATOM 697 C C . THR A 1 95 ? 16.009 -5.584 -11.216 1.00 88.00 95 THR A C 1
ATOM 699 O O . THR A 1 95 ? 15.315 -6.554 -10.932 1.00 88.00 95 THR A O 1
ATOM 702 N N . ALA A 1 96 ? 16.048 -5.061 -12.445 1.00 89.50 96 ALA A N 1
ATOM 703 C CA . ALA A 1 96 ? 15.274 -5.595 -13.563 1.00 89.50 96 ALA A CA 1
ATOM 704 C C . ALA A 1 96 ? 15.601 -7.074 -13.827 1.00 89.50 96 ALA A C 1
ATOM 706 O O . ALA A 1 96 ? 14.686 -7.882 -13.960 1.00 89.50 96 ALA A O 1
ATOM 707 N N . GLU A 1 97 ? 16.880 -7.460 -13.833 1.00 90.12 97 GLU A N 1
ATOM 708 C CA . GLU A 1 97 ? 17.280 -8.866 -13.979 1.00 90.12 97 GLU A CA 1
ATOM 709 C C . GLU A 1 97 ? 16.798 -9.748 -12.823 1.00 90.12 97 GLU A C 1
ATOM 711 O O . GLU A 1 97 ? 16.341 -10.870 -13.051 1.00 90.12 97 GLU A O 1
ATOM 716 N N . ARG A 1 98 ? 16.874 -9.256 -11.577 1.00 89.31 98 ARG A N 1
ATOM 717 C CA . ARG A 1 98 ? 16.348 -9.987 -10.413 1.00 89.31 98 ARG A CA 1
ATOM 718 C C . ARG A 1 98 ? 14.853 -10.232 -10.542 1.00 89.31 98 ARG A C 1
ATOM 720 O O . ARG A 1 98 ? 14.431 -11.364 -10.333 1.00 89.31 98 ARG A O 1
ATOM 727 N N . ILE A 1 99 ? 14.092 -9.214 -10.932 1.00 89.44 99 ILE A N 1
ATOM 728 C CA . ILE A 1 99 ? 12.651 -9.322 -11.166 1.00 89.44 99 ILE A CA 1
ATOM 729 C C . ILE A 1 99 ? 12.384 -10.345 -12.278 1.00 89.44 99 ILE A C 1
ATOM 731 O O . ILE A 1 99 ? 11.675 -11.317 -12.050 1.00 89.44 99 ILE A O 1
ATOM 735 N N . LYS A 1 100 ? 13.030 -10.205 -13.444 1.00 88.94 100 LYS A N 1
ATOM 736 C CA . LYS A 1 100 ? 12.870 -11.118 -14.593 1.00 88.94 100 LYS A CA 1
ATOM 737 C C . LYS A 1 100 ? 13.165 -12.579 -14.261 1.00 88.94 100 LYS A C 1
ATOM 739 O O . LYS A 1 100 ? 12.505 -13.458 -14.797 1.00 88.94 100 LYS A O 1
ATOM 744 N N . ARG A 1 101 ? 14.143 -12.845 -13.391 1.00 88.38 101 ARG A N 1
ATOM 745 C CA . ARG A 1 101 ? 14.501 -14.209 -12.974 1.00 88.38 101 ARG A CA 1
ATOM 746 C C . ARG A 1 101 ? 13.405 -14.895 -12.152 1.00 88.38 101 ARG A C 1
ATOM 748 O O . ARG A 1 101 ? 13.347 -16.118 -12.160 1.00 88.38 101 ARG A O 1
ATOM 755 N N . HIS A 1 102 ? 12.595 -14.122 -11.433 1.00 86.69 102 HIS A N 1
ATOM 756 C CA . HIS A 1 102 ? 11.564 -14.632 -10.523 1.00 86.69 102 HIS A CA 1
ATOM 757 C C . HIS A 1 102 ? 10.142 -14.473 -11.082 1.00 86.69 102 HIS A C 1
ATOM 759 O O . HIS A 1 102 ? 9.192 -14.855 -10.408 1.00 86.69 102 HIS A O 1
ATOM 765 N N . LEU A 1 103 ? 10.006 -13.922 -12.295 1.00 83.56 103 LEU A N 1
ATOM 766 C CA . LEU A 1 103 ? 8.742 -13.779 -13.019 1.00 83.56 103 LEU A CA 1
ATOM 767 C C . LEU A 1 103 ? 8.359 -15.030 -13.791 1.00 83.56 103 LEU A C 1
ATOM 769 O O . LEU A 1 103 ? 7.156 -15.357 -13.787 1.00 83.56 103 LEU A O 1
#

Secondary structure (DS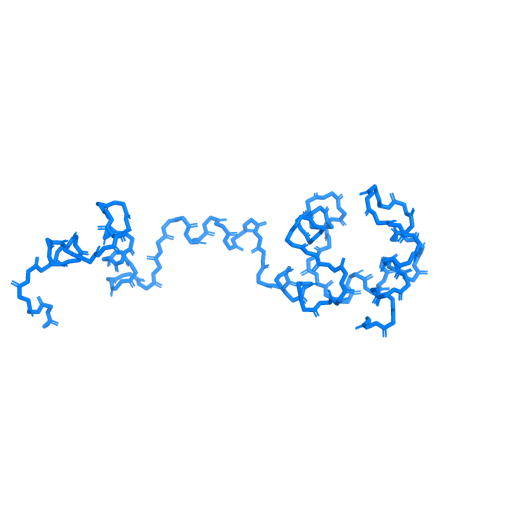SP, 8-state):
---S-HHHHHHTSTT--HHHHHHHHHHHHHS--HHHHHHHHHS-HHHHGGGGSTT--HHHHHHHHHHH---SHHHHHHHHHTTGGGGSTT--HHHHHHHHHH-

Radius of gyration: 19.38 Å; Cα contacts (8 Å, |Δi|>4): 78; chains: 1; bounding box: 42×21×53 Å

Nearest PDB structures (foldseek):
  3b0x-assembly1_A  TM=7.399E-01  e=9.715E-06  Thermus thermophilus HB8
  3b0y-assembly1_A  TM=7.592E-01  e=6.564E-05  Thermus thermophilus HB8
  3auo-assembly2_B  TM=7.605E-01  e=1.756E-04  Thermus thermophilus HB8
  3au6-assembly1_A  TM=7.557E-01  e=5.276E-04  Thermus thermophilus HB8
  5d4b-assembly1_A  TM=6.672E-01  e=4.890E-01  Mus musculus